Protein AF-A0A822AKZ5-F1 (afdb_monomer_lite)

pLDDT: mean 82.1, std 11.89, range [48.84, 94.94]

Sequence (169 aa):
CRQRRWWNAYILFYEKISNDESNPDNSLVNALTQLQLYDQTQRMPLSVQRSVRKQNIKFLHNRIHFSPEYFHFMKRLIQSNIQIIIGFHQQQHGDKTPVTNTIETIEELALVSVQIATKFLFSVGWRTKKALRGPAIDWTELIVHCIRWSRKARYYLAEEVLFKYPTRF

Secondary structure (DSSP, 8-state):
-----S---S--------GGGGSHHHHHHHHHHHHHHHHHH-S--HHHHHHHHHHHHHHHHHHHTTSHHHHHHHHHHHHHHHHHHHHHHHHTTSS-PPPHHHHHHHHHHHHHHHHHHHHHHHHTGGGS-HHHH--HHHHHHHHHHHHHH-HHHHHHIIIIIIIS-GGG-

Foldseek 3Di:
DDDDDPDDDPDDDDDDDDPVVVPVVVVVVVVVVVVVCCVVPVDQPPVRVVVVVVVVVVVVVVVVLQDLVVLVVLLVVLVVLLVVLVVVVVCVVDPDDDDPVVLVVNLVSLQVSLVSLLCSCLVRQVVDDCVRNPDPVSSVVSNCSSVVRHPNNVVCCVPVRDPVCVPSD

Radius of gyration: 31.12 Å; chains: 1; bounding box: 78×40×84 Å

Structure (mmCIF, N/CA/C/O backbone):
data_AF-A0A822AKZ5-F1
#
_entry.id   AF-A0A822AKZ5-F1
#
loop_
_atom_site.group_PDB
_atom_site.id
_atom_site.type_symbol
_atom_site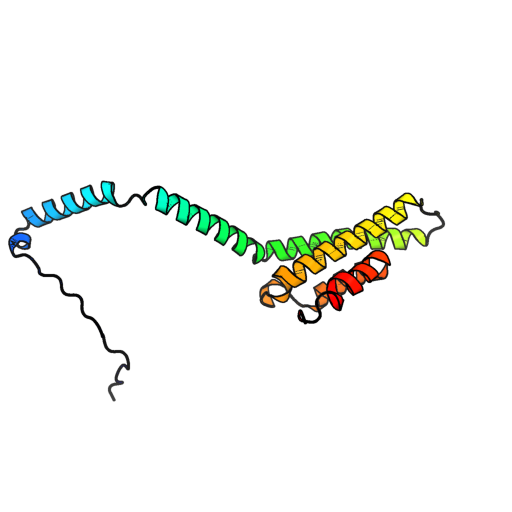.label_atom_id
_atom_site.label_alt_id
_atom_site.label_comp_id
_atom_site.label_asym_id
_atom_site.label_entity_id
_atom_site.label_seq_id
_atom_site.pdbx_PDB_ins_code
_atom_site.Cartn_x
_atom_site.Cartn_y
_atom_site.Cartn_z
_atom_site.occupancy
_atom_site.B_iso_or_equiv
_atom_site.auth_seq_id
_atom_site.auth_comp_id
_atom_site.auth_asym_id
_atom_site.auth_atom_id
_atom_site.pdbx_PDB_model_num
ATOM 1 N N . CYS A 1 1 ? -46.883 25.618 12.402 1.00 48.84 1 CYS A N 1
ATOM 2 C CA . CYS A 1 1 ? -47.010 24.143 12.352 1.00 48.84 1 CYS A CA 1
ATOM 3 C C . CYS A 1 1 ? -45.820 23.504 13.063 1.00 48.84 1 CYS A C 1
ATOM 5 O O . CYS A 1 1 ? -44.689 23.737 12.661 1.00 48.84 1 CYS A O 1
ATOM 7 N N . ARG A 1 2 ? -46.050 22.791 14.173 1.00 59.06 2 ARG A N 1
ATOM 8 C CA . ARG A 1 2 ? -44.992 22.276 15.058 1.00 59.06 2 ARG A CA 1
ATOM 9 C C . ARG A 1 2 ? -44.477 20.944 14.495 1.00 59.06 2 ARG A C 1
ATOM 11 O O . ARG A 1 2 ? -45.195 19.950 14.519 1.00 59.06 2 ARG A O 1
ATOM 18 N N . GLN A 1 3 ? -43.271 20.945 13.930 1.00 63.03 3 GLN A N 1
ATOM 19 C CA . GLN A 1 3 ? -42.626 19.762 13.350 1.00 63.03 3 GLN A CA 1
ATOM 20 C C . GLN A 1 3 ? -42.408 18.698 14.438 1.00 63.03 3 GLN A C 1
ATOM 22 O O . GLN A 1 3 ? -41.667 18.920 15.397 1.00 63.03 3 GLN A O 1
ATOM 27 N N . ARG A 1 4 ? -43.078 17.547 14.310 1.00 64.44 4 ARG A N 1
ATOM 28 C CA . ARG A 1 4 ? -42.857 16.391 15.187 1.00 64.44 4 ARG A CA 1
ATOM 29 C C . ARG A 1 4 ? -41.477 15.798 14.893 1.00 64.44 4 ARG A C 1
ATOM 31 O O . ARG A 1 4 ? -41.180 15.453 13.751 1.00 64.44 4 ARG A O 1
ATOM 38 N N . ARG A 1 5 ? -40.634 15.684 15.922 1.00 76.12 5 ARG A N 1
ATOM 39 C CA . ARG A 1 5 ? -39.387 14.911 15.852 1.00 76.12 5 ARG A CA 1
ATOM 40 C C . ARG A 1 5 ? -39.743 13.423 15.796 1.00 76.12 5 ARG A C 1
ATOM 42 O O . ARG A 1 5 ? -40.579 12.954 16.555 1.00 76.12 5 ARG A O 1
ATOM 49 N N . TRP A 1 6 ? -39.108 12.712 14.874 1.00 81.56 6 TRP A N 1
ATOM 50 C CA . TRP A 1 6 ? -39.303 11.291 14.558 1.00 81.56 6 TRP A CA 1
ATOM 51 C C . TRP A 1 6 ? -38.443 10.363 15.430 1.00 81.56 6 TRP A C 1
ATOM 53 O O . TRP A 1 6 ? -38.388 9.160 15.203 1.00 81.56 6 TRP A O 1
ATOM 63 N N . TRP A 1 7 ? -37.797 10.928 16.450 1.00 83.38 7 TRP A N 1
ATOM 64 C CA . TRP A 1 7 ? -37.007 10.211 17.438 1.00 83.38 7 TRP A CA 1
ATOM 65 C C . TRP A 1 7 ? -37.689 10.321 18.796 1.00 83.38 7 TRP A C 1
ATOM 67 O O . TRP A 1 7 ? -37.942 11.432 19.265 1.00 83.38 7 TRP A O 1
ATOM 77 N N . ASN A 1 8 ? -37.949 9.177 19.424 1.00 84.12 8 ASN A N 1
ATOM 78 C CA . ASN A 1 8 ? -38.408 9.079 20.805 1.00 84.12 8 ASN A CA 1
ATOM 79 C C . ASN A 1 8 ? -37.390 8.271 21.609 1.00 84.12 8 ASN A C 1
ATOM 81 O O . ASN A 1 8 ? -36.762 7.353 21.077 1.00 84.12 8 ASN A O 1
ATOM 85 N N . ALA A 1 9 ? -37.227 8.615 22.885 1.00 88.25 9 ALA A N 1
ATOM 86 C CA . ALA A 1 9 ? -36.419 7.814 23.791 1.00 88.25 9 ALA A CA 1
ATOM 87 C C . ALA A 1 9 ? -37.085 6.446 23.992 1.00 88.25 9 ALA A C 1
ATOM 89 O O . ALA A 1 9 ? -38.283 6.372 24.258 1.00 88.25 9 ALA A O 1
ATOM 90 N N . TYR A 1 10 ? -36.303 5.377 23.850 1.00 90.69 10 TYR A N 1
ATOM 91 C CA . TYR A 1 10 ? -36.763 4.004 24.072 1.00 90.69 10 TYR A CA 1
ATOM 92 C C . TYR A 1 10 ? -36.426 3.501 25.484 1.00 90.69 10 TYR A C 1
ATOM 94 O O . TYR A 1 10 ? -37.129 2.654 26.022 1.00 90.69 10 TYR A O 1
ATOM 102 N N . ILE A 1 11 ? -35.366 4.035 26.100 1.00 92.69 11 ILE A N 1
ATOM 103 C CA . ILE A 1 11 ? -34.901 3.648 27.437 1.00 92.69 11 ILE A CA 1
ATOM 104 C C . ILE A 1 11 ? -34.604 4.912 28.239 1.00 92.69 11 ILE A C 1
ATOM 106 O O . ILE A 1 11 ? -34.005 5.857 27.721 1.00 92.69 11 ILE A O 1
ATOM 110 N N . LEU A 1 12 ? -35.022 4.902 29.503 1.00 93.00 12 LEU A N 1
ATOM 111 C CA . LEU A 1 12 ? -34.734 5.935 30.489 1.00 93.00 12 LEU A CA 1
ATOM 112 C C . LEU A 1 12 ? -33.992 5.284 31.658 1.00 93.00 12 LEU A C 1
ATOM 114 O O . LEU A 1 12 ? -34.453 4.283 32.204 1.00 93.00 12 LEU A O 1
ATOM 118 N N . PHE A 1 13 ? -32.841 5.848 32.019 1.00 90.75 13 PHE A N 1
ATOM 119 C CA . PHE A 1 13 ? -32.079 5.440 33.194 1.00 90.75 13 PHE A CA 1
ATOM 120 C C . PHE A 1 13 ? -32.440 6.369 34.349 1.00 90.75 13 PHE A C 1
ATOM 122 O O . PHE A 1 13 ? -32.284 7.584 34.234 1.00 90.75 13 PHE A O 1
ATOM 129 N N . TYR A 1 14 ? -32.930 5.790 35.442 1.00 89.88 14 TYR A N 1
ATOM 130 C CA . TYR A 1 14 ? -33.214 6.505 36.680 1.00 89.88 14 TYR A CA 1
ATOM 131 C C . TYR A 1 14 ? -32.308 5.970 37.778 1.00 89.88 14 TYR A C 1
ATOM 133 O O . TYR A 1 14 ? -32.163 4.758 37.931 1.00 89.88 14 TYR A O 1
ATOM 141 N N . GLU A 1 15 ? -31.739 6.879 38.555 1.00 86.06 15 GLU A N 1
ATOM 142 C CA . GLU A 1 15 ? -30.973 6.560 39.750 1.00 86.06 15 GLU A CA 1
ATOM 143 C C . GLU A 1 15 ? -31.720 7.097 40.971 1.00 86.06 15 GLU A C 1
ATOM 145 O O . GLU A 1 15 ? -32.297 8.188 40.939 1.00 86.06 15 GLU A O 1
ATOM 150 N N . LYS A 1 16 ? -31.776 6.297 42.038 1.00 83.81 16 LYS A N 1
ATOM 151 C CA . LYS A 1 16 ? -32.444 6.690 43.277 1.00 83.81 16 LYS A CA 1
ATOM 152 C C . LYS A 1 16 ? -31.518 7.621 44.052 1.00 83.81 16 LYS A C 1
ATOM 154 O O . LYS A 1 16 ? -30.488 7.177 44.543 1.00 83.81 16 LYS A O 1
ATOM 159 N N . ILE A 1 17 ? -31.932 8.870 44.230 1.00 75.62 17 ILE A N 1
ATOM 160 C CA . ILE A 1 17 ? -31.250 9.802 45.130 1.00 75.62 17 ILE A CA 1
ATOM 161 C C . ILE A 1 17 ? -31.509 9.328 46.566 1.00 75.62 17 ILE A C 1
ATOM 163 O O . ILE A 1 17 ? -32.656 9.273 47.017 1.00 75.62 17 ILE A O 1
ATOM 167 N N . SER A 1 18 ? -30.462 8.904 47.269 1.00 71.62 18 SER A N 1
ATOM 168 C CA . SER A 1 18 ? -30.524 8.597 48.699 1.00 71.62 18 SER A CA 1
ATOM 169 C C . SER A 1 18 ? -30.692 9.885 49.510 1.00 71.62 18 SER A C 1
ATOM 171 O O . SER A 1 18 ? -29.976 10.855 49.285 1.00 71.62 18 SER A O 1
ATOM 173 N N . ASN A 1 19 ? -31.594 9.877 50.498 1.00 60.78 19 ASN A N 1
ATOM 174 C CA . ASN A 1 19 ? -31.873 11.022 51.382 1.00 60.78 19 ASN A CA 1
ATOM 175 C C . ASN A 1 19 ? -30.662 11.485 52.229 1.00 60.78 19 ASN A C 1
ATOM 177 O O . ASN A 1 19 ? -30.755 12.510 52.890 1.00 60.78 19 ASN A O 1
ATOM 181 N N . ASP A 1 20 ? -29.537 10.763 52.216 1.00 57.03 20 ASP A N 1
ATOM 182 C CA . ASP A 1 20 ? -28.289 11.168 52.884 1.00 57.03 20 ASP A CA 1
ATOM 183 C C . ASP A 1 20 ? -27.500 12.252 52.129 1.00 57.03 20 ASP A C 1
ATOM 185 O O . ASP A 1 20 ? -26.610 12.874 52.711 1.00 57.03 20 ASP A O 1
ATOM 189 N N . GLU A 1 21 ? -27.821 12.517 50.855 1.00 54.19 21 GLU A N 1
ATOM 190 C CA . GLU A 1 21 ? -27.140 13.545 50.049 1.00 54.19 21 GLU A CA 1
ATOM 191 C C . GLU A 1 21 ? -27.654 14.973 50.302 1.00 54.19 21 GLU A C 1
ATOM 193 O O . GLU A 1 21 ? -27.036 15.937 49.857 1.00 54.19 21 GLU A O 1
ATOM 198 N N . SER A 1 22 ? -28.753 15.146 51.047 1.00 54.78 22 SER A N 1
ATOM 199 C CA . SER A 1 22 ? -29.229 16.479 51.452 1.00 54.78 22 SER A CA 1
ATOM 200 C C . SER A 1 22 ? -28.398 17.107 52.575 1.00 54.78 22 SER A C 1
ATOM 202 O O . SER A 1 22 ? -28.635 18.262 52.926 1.00 54.78 22 SER A O 1
ATOM 204 N N . ASN A 1 23 ? -27.442 16.363 53.144 1.00 58.12 23 ASN A N 1
ATOM 205 C CA . ASN A 1 23 ? -26.508 16.875 54.137 1.00 58.12 23 ASN A CA 1
ATOM 206 C C . ASN A 1 23 ? -25.216 17.332 53.421 1.00 58.12 23 ASN A C 1
ATOM 208 O O . ASN A 1 23 ? -24.496 16.486 52.882 1.00 58.12 23 ASN A O 1
ATOM 212 N N . PRO A 1 24 ? -24.902 18.641 53.373 1.00 61.31 24 PRO A N 1
ATOM 213 C CA . PRO A 1 24 ? -23.779 19.170 52.589 1.00 61.31 24 PRO A CA 1
ATOM 214 C C . PRO A 1 24 ? -22.415 18.584 52.996 1.00 61.31 24 PRO A C 1
ATOM 216 O O . PRO A 1 24 ? -21.535 18.438 52.147 1.00 61.31 24 PRO A O 1
ATOM 219 N N . ASP A 1 25 ? -22.264 18.158 54.252 1.00 61.38 25 ASP A N 1
ATOM 220 C CA . ASP A 1 25 ? -21.039 17.528 54.757 1.00 61.38 25 ASP A CA 1
ATOM 221 C C . ASP A 1 25 ? -20.828 16.105 54.200 1.00 61.38 25 ASP A C 1
ATOM 223 O O . ASP A 1 25 ? -19.696 15.714 53.910 1.00 61.38 25 ASP A O 1
ATOM 227 N N . ASN A 1 26 ? -21.906 15.350 53.941 1.00 62.75 26 ASN A N 1
ATOM 228 C CA . ASN A 1 26 ? -21.827 14.031 53.298 1.00 62.75 26 ASN A CA 1
ATOM 229 C C . ASN A 1 26 ? -21.488 14.141 51.804 1.00 62.75 26 ASN A C 1
ATOM 231 O O . ASN A 1 26 ? -20.816 13.266 51.260 1.00 62.75 26 ASN A O 1
ATOM 235 N N . SER A 1 27 ? -21.899 15.226 51.138 1.00 67.81 27 SER A N 1
ATOM 236 C CA . SER A 1 27 ? -21.593 15.464 49.721 1.00 67.81 27 SER A CA 1
ATOM 237 C C . SER A 1 27 ? -20.089 15.626 49.474 1.00 67.81 27 SER A C 1
ATOM 239 O O . SER A 1 27 ? -19.540 15.030 48.545 1.00 67.81 27 SER A O 1
ATOM 241 N N . LEU A 1 28 ? -19.395 16.371 50.342 1.00 71.94 28 LEU A N 1
ATOM 242 C CA . LEU A 1 28 ? -17.942 16.548 50.257 1.00 71.94 28 LEU A CA 1
ATOM 243 C C . LEU A 1 28 ? -17.186 15.249 50.552 1.00 71.94 28 LEU A C 1
ATOM 245 O O . LEU A 1 28 ? -16.217 14.936 49.859 1.00 71.94 28 LEU A O 1
ATOM 249 N N . VAL A 1 29 ? -17.640 14.466 51.534 1.00 74.00 29 VAL A N 1
ATOM 250 C CA . VAL A 1 29 ? -17.055 13.152 51.847 1.00 74.00 29 VAL A CA 1
ATOM 251 C C . VAL A 1 29 ? -17.265 12.172 50.691 1.00 74.00 29 VAL A C 1
ATOM 253 O O . VAL A 1 29 ? -16.323 11.480 50.304 1.00 74.00 29 VAL A O 1
ATOM 256 N N . ASN A 1 30 ? -18.446 12.165 50.068 1.00 71.56 30 ASN A N 1
ATOM 257 C CA . ASN A 1 30 ? -18.725 11.362 48.878 1.00 71.56 30 ASN A CA 1
ATOM 258 C C . ASN A 1 30 ? -17.858 11.793 47.689 1.00 71.56 30 ASN A C 1
ATOM 260 O O . ASN A 1 30 ? -17.275 10.938 47.027 1.00 71.56 30 ASN A O 1
ATOM 264 N N . ALA A 1 31 ? -17.697 13.097 47.450 1.00 74.25 31 ALA A N 1
ATOM 265 C CA . ALA A 1 31 ? -16.832 13.620 46.392 1.00 74.25 31 ALA A CA 1
ATOM 266 C C . ALA A 1 31 ? -15.355 13.255 46.620 1.00 74.25 31 ALA A C 1
ATOM 268 O O . ALA A 1 31 ? -14.679 12.807 45.696 1.00 74.25 31 ALA A O 1
ATOM 269 N N . LEU A 1 32 ? -14.854 13.378 47.853 1.00 75.12 32 LEU A N 1
ATOM 270 C CA . LEU A 1 32 ? -13.489 12.978 48.211 1.00 75.12 32 LEU A CA 1
ATOM 271 C C . LEU A 1 32 ? -13.280 11.467 48.077 1.00 75.12 32 LEU A C 1
ATOM 273 O O . LEU A 1 32 ? -12.255 11.039 47.551 1.00 75.12 32 LEU A O 1
ATOM 277 N N . THR A 1 33 ? -14.267 10.665 48.474 1.00 73.62 33 THR A N 1
ATOM 278 C CA . THR A 1 33 ? -14.234 9.204 48.324 1.00 73.62 33 THR A CA 1
ATOM 279 C C . THR A 1 33 ? -14.258 8.811 46.846 1.00 73.62 33 THR A C 1
ATOM 281 O O . THR A 1 33 ? -13.478 7.963 46.421 1.00 73.62 33 THR A O 1
ATOM 284 N N . GLN A 1 34 ? -15.080 9.470 46.024 1.00 69.69 34 GLN A N 1
ATOM 285 C CA . GLN A 1 34 ? -15.094 9.280 44.572 1.00 69.69 34 GLN A CA 1
ATOM 286 C C . GLN A 1 34 ? -13.757 9.676 43.933 1.00 69.69 34 GLN A C 1
ATOM 288 O O . GLN A 1 34 ? -13.279 8.960 43.059 1.00 69.69 34 GLN A O 1
ATOM 293 N N . LEU A 1 35 ? -13.114 10.756 44.390 1.00 68.12 35 LEU A N 1
ATOM 294 C CA . LEU A 1 35 ? -11.788 11.177 43.922 1.00 68.12 35 LEU A CA 1
ATOM 295 C C . LEU A 1 35 ? -10.673 10.204 44.344 1.00 68.12 35 LEU A C 1
ATOM 297 O O . LEU A 1 35 ? -9.794 9.890 43.542 1.00 68.12 35 LEU A O 1
ATOM 301 N N . GLN A 1 36 ? -10.717 9.679 45.570 1.00 65.62 36 GLN A N 1
ATOM 302 C CA . GLN A 1 36 ? -9.777 8.654 46.043 1.00 65.62 36 GLN A CA 1
ATOM 303 C C . GLN A 1 36 ? -9.954 7.328 45.291 1.00 65.62 36 GLN A C 1
ATOM 305 O O . GLN A 1 36 ? -8.971 6.693 44.904 1.00 65.62 36 GLN A O 1
ATOM 310 N N . LEU A 1 37 ? -11.199 6.929 45.022 1.00 61.69 37 LEU A N 1
ATOM 311 C CA . LEU A 1 37 ? -11.505 5.771 44.183 1.00 61.69 37 LEU A CA 1
ATOM 312 C C . LEU A 1 37 ? -11.091 6.010 42.728 1.00 61.69 37 LEU A C 1
ATOM 314 O O . LEU A 1 37 ? -10.608 5.084 42.079 1.00 61.69 37 LEU A O 1
ATOM 318 N N . TYR A 1 38 ? -11.218 7.236 42.218 1.00 59.34 38 TYR A N 1
ATOM 319 C CA . TYR A 1 38 ? -10.801 7.610 40.867 1.00 59.34 38 TYR A CA 1
ATOM 320 C C . TYR A 1 38 ? -9.293 7.392 40.662 1.00 59.34 38 TYR A C 1
ATOM 322 O O . TYR A 1 38 ? -8.903 6.799 39.657 1.00 59.34 38 TYR A O 1
ATOM 330 N N . ASP A 1 39 ? -8.448 7.759 41.632 1.00 58.84 39 ASP A N 1
ATOM 331 C CA . ASP A 1 39 ? -6.989 7.557 41.544 1.00 58.84 39 ASP A CA 1
ATOM 332 C C . ASP A 1 39 ? -6.579 6.068 41.622 1.00 58.84 39 ASP A C 1
ATOM 334 O O . ASP A 1 39 ? -5.620 5.635 40.976 1.00 58.84 39 ASP A O 1
ATOM 338 N N . GLN A 1 40 ? -7.349 5.237 42.335 1.00 59.75 40 GLN A N 1
ATOM 339 C CA . GLN A 1 40 ? -7.061 3.802 42.465 1.00 59.75 40 GLN A CA 1
ATOM 340 C C . GLN A 1 40 ? -7.671 2.926 41.358 1.00 59.75 40 GLN A C 1
ATOM 342 O O . GLN A 1 40 ? -7.118 1.869 41.053 1.00 59.75 40 GLN A O 1
ATOM 347 N N . THR A 1 41 ? -8.774 3.340 40.723 1.00 58.50 41 THR A N 1
ATOM 348 C CA . THR A 1 41 ? -9.553 2.472 39.810 1.00 58.50 41 THR A CA 1
ATOM 349 C C . THR A 1 41 ? -9.482 2.853 38.325 1.00 58.50 41 THR A C 1
ATOM 351 O O . THR A 1 41 ? -9.830 2.033 37.477 1.00 58.50 41 THR A O 1
ATOM 354 N N . GLN A 1 42 ? -8.982 4.043 37.960 1.00 58.41 42 GLN A N 1
ATOM 355 C CA . GLN A 1 42 ? -8.943 4.504 36.555 1.00 58.41 42 GLN A CA 1
ATOM 356 C C . GLN A 1 42 ? -7.696 4.094 35.763 1.00 58.41 42 GLN A C 1
ATOM 358 O O . GLN A 1 42 ? -7.625 4.322 34.550 1.00 58.41 42 GLN A O 1
ATOM 363 N N . ARG A 1 43 ? -6.687 3.474 36.387 1.00 70.50 43 ARG A N 1
ATOM 364 C CA . ARG A 1 43 ? -5.563 2.941 35.607 1.00 70.50 43 ARG A CA 1
ATOM 365 C C . ARG A 1 43 ? -6.042 1.711 34.851 1.00 70.50 43 ARG A C 1
ATOM 367 O O . ARG A 1 43 ? -6.314 0.675 35.448 1.00 70.50 43 ARG A O 1
ATOM 374 N N . MET A 1 44 ? -6.127 1.843 33.526 1.00 82.19 44 MET A N 1
ATOM 375 C CA . MET A 1 44 ? -6.430 0.744 32.611 1.00 82.19 44 MET A CA 1
ATOM 376 C C . MET A 1 44 ? -5.654 -0.515 33.040 1.00 82.19 44 MET A C 1
ATOM 378 O O . MET A 1 44 ? -4.418 -0.468 33.058 1.00 82.19 44 MET A O 1
ATOM 382 N N . PRO A 1 45 ? -6.335 -1.628 33.379 1.00 89.38 45 PRO A N 1
ATOM 383 C CA . PRO A 1 45 ? -5.662 -2.844 33.816 1.00 89.38 45 PRO A CA 1
ATOM 384 C C . PRO A 1 45 ? -4.599 -3.273 32.805 1.00 89.38 45 PRO A C 1
ATOM 386 O O . PRO A 1 45 ? -4.811 -3.153 31.597 1.00 89.38 45 PRO A O 1
ATOM 389 N N . LEU A 1 46 ? -3.462 -3.802 33.269 1.00 86.94 46 LEU A N 1
ATOM 390 C CA . LEU A 1 46 ? -2.307 -4.090 32.403 1.00 86.94 46 LEU A CA 1
ATOM 391 C C . LEU A 1 46 ? -2.652 -4.992 31.204 1.00 86.94 46 LEU A C 1
ATOM 393 O O . LEU A 1 46 ? -2.090 -4.826 30.121 1.00 86.94 46 LEU A O 1
ATOM 397 N N . SER A 1 47 ? -3.584 -5.933 31.366 1.00 89.25 47 SER A N 1
ATOM 398 C CA . SER A 1 47 ? -4.083 -6.787 30.279 1.00 89.25 47 SER A CA 1
ATOM 399 C C . SER A 1 47 ? -4.814 -5.980 29.198 1.00 89.25 47 SER A C 1
ATOM 401 O O . SER A 1 47 ? -4.519 -6.127 28.009 1.00 89.25 47 SER A O 1
ATOM 403 N N . VAL A 1 48 ? -5.706 -5.075 29.609 1.00 90.12 48 VAL A N 1
ATOM 404 C CA . VAL A 1 48 ? -6.430 -4.155 28.723 1.00 90.12 48 VAL A CA 1
ATOM 405 C C . VAL A 1 48 ? -5.450 -3.183 28.073 1.00 90.12 48 VAL A C 1
ATOM 407 O O . VAL A 1 48 ? -5.471 -3.028 26.856 1.00 90.12 48 VAL A O 1
ATOM 410 N N . GLN A 1 49 ? -4.507 -2.626 28.834 1.00 90.31 49 GLN A N 1
ATOM 411 C CA . GLN A 1 49 ? -3.481 -1.716 28.323 1.00 90.31 49 GLN A CA 1
ATOM 412 C C . GLN A 1 49 ? -2.616 -2.367 27.244 1.00 90.31 49 GLN A C 1
ATOM 414 O O . GLN A 1 49 ? -2.378 -1.772 26.191 1.00 90.31 49 GLN A O 1
ATOM 419 N N . ARG A 1 50 ? -2.175 -3.611 27.460 1.00 92.94 50 ARG A N 1
ATOM 420 C CA . ARG A 1 50 ? -1.426 -4.382 26.456 1.00 92.94 50 ARG A CA 1
ATOM 421 C C . ARG A 1 50 ? -2.267 -4.647 25.209 1.00 92.94 50 ARG A C 1
ATOM 423 O O . ARG A 1 50 ? -1.757 -4.496 24.098 1.00 92.94 50 ARG A O 1
ATOM 430 N N . SER A 1 51 ? -3.539 -5.008 25.381 1.00 94.94 51 SER A N 1
ATOM 431 C CA . SER A 1 51 ? -4.464 -5.249 24.268 1.00 94.94 51 SER A CA 1
ATOM 432 C C . SER A 1 51 ? -4.685 -3.984 23.432 1.00 94.94 51 SER A C 1
ATOM 434 O O . SER A 1 51 ? -4.452 -3.997 22.221 1.00 94.94 51 SER A O 1
ATOM 436 N N . VAL A 1 52 ? -5.016 -2.866 24.084 1.00 93.94 52 VAL A N 1
ATOM 437 C CA . VAL A 1 52 ? -5.216 -1.555 23.450 1.00 93.94 52 VAL A CA 1
ATOM 438 C C . VAL A 1 52 ? -3.937 -1.094 22.760 1.00 93.94 52 VAL A C 1
ATOM 440 O O . VAL A 1 52 ? -3.977 -0.698 21.600 1.00 93.94 52 VAL A O 1
ATOM 443 N N . ARG A 1 53 ? -2.768 -1.220 23.401 1.00 93.06 53 ARG A N 1
ATOM 444 C CA . ARG A 1 53 ? -1.483 -0.872 22.774 1.00 93.06 53 ARG A CA 1
ATOM 445 C C . ARG A 1 53 ? -1.226 -1.703 21.517 1.00 93.06 53 ARG A C 1
ATOM 447 O O . ARG A 1 53 ? -0.836 -1.148 20.493 1.00 93.06 53 ARG A O 1
ATOM 454 N N . LYS A 1 54 ? -1.481 -3.015 21.559 1.00 94.62 54 LYS A N 1
ATOM 455 C CA . LYS A 1 54 ? -1.348 -3.904 20.394 1.00 94.62 54 LYS A CA 1
ATOM 456 C C . LYS A 1 54 ? -2.300 -3.499 19.266 1.00 94.62 54 LYS A C 1
ATOM 458 O O . LYS A 1 54 ? -1.891 -3.485 18.106 1.00 94.62 54 LYS A O 1
ATOM 463 N N . GLN A 1 55 ? -3.548 -3.164 19.590 1.00 93.94 55 GLN A N 1
ATOM 464 C CA . GLN A 1 55 ? -4.527 -2.688 18.612 1.00 93.94 55 GLN A CA 1
ATOM 465 C C . GLN A 1 55 ? -4.129 -1.332 18.022 1.00 93.94 55 GLN A C 1
ATOM 467 O O . GLN A 1 55 ? -4.159 -1.182 16.805 1.00 93.94 55 GLN A O 1
ATOM 472 N N . ASN A 1 56 ? -3.654 -0.394 18.841 1.00 93.00 56 ASN A N 1
ATOM 473 C CA . ASN A 1 56 ? -3.193 0.920 18.393 1.00 93.00 56 ASN A CA 1
ATOM 474 C C . ASN A 1 56 ? -1.977 0.820 17.470 1.00 93.00 56 ASN A C 1
ATOM 476 O O . ASN A 1 56 ? -1.932 1.509 16.457 1.00 93.00 56 ASN A O 1
ATOM 480 N N . ILE A 1 57 ? -1.021 -0.067 17.767 1.00 93.25 57 ILE A N 1
ATOM 481 C CA . ILE A 1 57 ? 0.127 -0.321 16.882 1.00 93.25 57 ILE A CA 1
ATOM 482 C C . ILE A 1 57 ? -0.352 -0.853 15.526 1.00 93.25 57 ILE A C 1
ATOM 484 O O . ILE A 1 57 ? 0.068 -0.350 14.487 1.00 93.25 57 ILE A O 1
ATOM 488 N N . LYS A 1 58 ? -1.269 -1.829 15.517 1.00 89.88 58 LYS A N 1
ATOM 489 C CA . LYS A 1 58 ? -1.857 -2.352 14.271 1.00 89.88 58 LYS A CA 1
ATOM 490 C C . LYS A 1 58 ? -2.626 -1.276 13.505 1.00 89.88 58 LYS A C 1
ATOM 492 O O . LYS A 1 58 ? -2.506 -1.189 12.287 1.00 89.88 58 LYS A O 1
ATOM 497 N N . PHE A 1 59 ? -3.397 -0.453 14.210 1.00 89.88 59 PHE A N 1
ATOM 498 C CA . PHE A 1 59 ? -4.138 0.655 13.620 1.00 89.88 59 PHE A CA 1
ATOM 499 C C . PHE A 1 59 ? -3.191 1.680 12.993 1.00 89.88 59 PHE A C 1
ATOM 501 O O . PHE A 1 59 ? -3.398 2.076 11.850 1.00 89.88 59 PHE A O 1
ATOM 508 N N . LEU A 1 60 ? -2.125 2.060 13.700 1.00 88.00 60 LEU A N 1
ATOM 509 C CA . LEU A 1 60 ? -1.121 2.991 13.197 1.00 88.00 60 LEU A CA 1
ATOM 510 C C . LEU A 1 60 ? -0.409 2.428 11.965 1.00 88.00 60 LEU A C 1
ATOM 512 O O . LEU A 1 60 ? -0.292 3.130 10.966 1.00 88.00 60 LEU A O 1
ATOM 516 N N . HIS A 1 61 ? -0.001 1.158 12.008 1.00 85.06 61 HIS A N 1
ATOM 517 C CA . HIS A 1 61 ? 0.594 0.466 10.865 1.00 85.06 61 HIS A CA 1
ATOM 518 C C . HIS A 1 61 ? -0.337 0.493 9.645 1.00 85.06 61 HIS A C 1
ATOM 520 O O . HIS A 1 61 ? 0.069 0.890 8.556 1.00 85.06 61 HIS A O 1
ATOM 526 N N . ASN A 1 62 ? -1.617 0.162 9.836 1.00 83.25 62 ASN A N 1
ATOM 527 C CA . ASN A 1 62 ? -2.604 0.241 8.763 1.00 83.25 62 ASN A CA 1
ATOM 528 C C . ASN A 1 62 ? -2.780 1.678 8.262 1.00 83.25 62 ASN A C 1
ATOM 530 O O . ASN A 1 62 ? -2.872 1.888 7.059 1.00 83.25 62 ASN A O 1
ATOM 534 N N . ARG A 1 63 ? -2.781 2.672 9.156 1.00 83.25 63 ARG A N 1
ATOM 535 C CA . ARG A 1 63 ? -2.911 4.089 8.795 1.00 83.25 63 ARG A CA 1
ATOM 536 C C . ARG A 1 63 ? -1.743 4.579 7.940 1.00 83.25 63 ARG A C 1
ATOM 538 O O . ARG A 1 63 ? -1.975 5.360 7.024 1.00 83.25 63 ARG A O 1
ATOM 545 N N . ILE A 1 64 ? -0.519 4.116 8.204 1.00 81.25 64 ILE A N 1
ATOM 546 C CA . ILE A 1 64 ? 0.680 4.499 7.439 1.00 81.25 64 ILE A CA 1
ATOM 547 C C . ILE A 1 64 ? 0.552 4.088 5.967 1.00 81.25 64 ILE A C 1
ATOM 549 O O . ILE A 1 64 ? 0.900 4.873 5.090 1.00 81.25 64 ILE A O 1
ATOM 553 N N . HIS A 1 65 ? -0.033 2.923 5.670 1.00 77.94 65 HIS A N 1
ATOM 554 C CA . HIS A 1 65 ? -0.282 2.506 4.283 1.00 77.94 65 HIS A CA 1
ATOM 555 C C . HIS A 1 65 ? -1.229 3.446 3.519 1.00 77.94 65 HIS A C 1
ATOM 557 O O . HIS A 1 65 ? -1.237 3.434 2.291 1.00 77.94 65 HIS A O 1
ATOM 563 N N . PHE A 1 66 ? -2.016 4.262 4.224 1.00 83.25 66 PHE A N 1
ATOM 564 C CA . PHE A 1 66 ? -2.951 5.226 3.643 1.00 83.25 66 PHE A CA 1
ATOM 565 C C . PHE A 1 66 ? -2.478 6.680 3.770 1.00 83.25 66 PHE A C 1
ATOM 567 O O . PHE A 1 66 ? -3.264 7.597 3.530 1.00 83.25 66 PHE A O 1
ATOM 574 N N . SER A 1 67 ? -1.223 6.910 4.158 1.00 87.12 67 SER A N 1
ATOM 575 C CA . SER A 1 67 ? -0.660 8.258 4.213 1.00 87.12 67 SER A CA 1
ATOM 576 C C . SER A 1 67 ? -0.181 8.696 2.821 1.00 87.12 67 SER A C 1
ATOM 578 O O . SER A 1 67 ? 0.359 7.880 2.066 1.00 87.12 67 SER A O 1
ATOM 580 N N . PRO A 1 68 ? -0.373 9.972 2.440 1.00 88.94 68 PRO A N 1
ATOM 581 C CA . PRO A 1 68 ? 0.072 10.471 1.142 1.00 88.94 68 PRO A CA 1
ATOM 582 C C . PRO A 1 68 ? 1.592 10.355 0.976 1.00 88.94 68 PRO A C 1
ATOM 584 O O . PRO A 1 68 ? 2.067 10.102 -0.129 1.00 88.94 68 PRO A O 1
ATOM 587 N N . GLU A 1 69 ? 2.363 10.472 2.055 1.00 90.50 69 GLU A N 1
ATOM 588 C CA . GLU A 1 69 ? 3.820 10.333 2.058 1.00 90.50 69 GLU A CA 1
ATOM 589 C C . GLU A 1 69 ? 4.260 8.941 1.589 1.00 90.50 69 GLU A C 1
ATOM 591 O O . GLU A 1 69 ? 5.216 8.831 0.823 1.00 90.50 69 GLU A O 1
ATOM 596 N N . TYR A 1 70 ? 3.533 7.884 1.967 1.00 90.50 70 TYR A N 1
ATOM 597 C CA . TYR A 1 70 ? 3.818 6.520 1.513 1.00 90.50 70 TYR A CA 1
ATOM 598 C C . TYR A 1 70 ? 3.632 6.367 -0.004 1.00 90.50 70 TYR A C 1
ATOM 600 O O . TYR A 1 70 ? 4.472 5.776 -0.684 1.00 90.50 70 TYR A O 1
ATOM 608 N N . PHE A 1 71 ? 2.573 6.963 -0.560 1.00 92.56 71 PHE A N 1
ATOM 609 C CA . PHE A 1 71 ? 2.329 6.968 -2.006 1.00 92.56 71 PHE A CA 1
ATOM 610 C C . PHE A 1 71 ? 3.407 7.752 -2.758 1.00 92.56 71 PHE A C 1
ATOM 612 O O . PHE A 1 71 ? 3.897 7.286 -3.788 1.00 92.56 71 PHE A O 1
ATOM 619 N N . HIS A 1 72 ? 3.814 8.910 -2.234 1.00 92.25 72 HIS A N 1
ATOM 620 C CA . HIS A 1 72 ? 4.908 9.696 -2.807 1.00 92.25 72 HIS A CA 1
ATOM 621 C C . HIS A 1 72 ? 6.236 8.947 -2.742 1.00 92.25 72 HIS A C 1
ATOM 623 O O . HIS A 1 72 ? 6.966 8.929 -3.730 1.00 92.25 72 HIS A O 1
ATOM 629 N N . PHE A 1 73 ? 6.538 8.300 -1.617 1.00 93.06 73 PHE A N 1
ATOM 630 C CA . PHE A 1 73 ? 7.724 7.465 -1.471 1.00 93.06 73 PHE A CA 1
ATOM 631 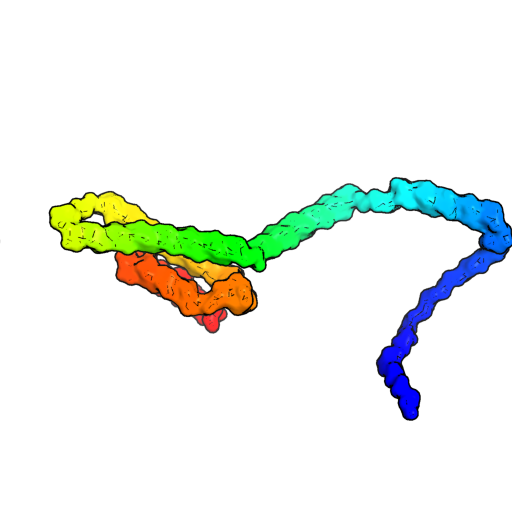C C . PHE A 1 73 ? 7.748 6.356 -2.525 1.00 93.06 73 PHE A C 1
ATOM 633 O O . PHE A 1 73 ? 8.737 6.224 -3.242 1.00 93.06 73 PHE A O 1
ATOM 640 N N . MET A 1 74 ? 6.642 5.624 -2.689 1.00 93.94 74 MET A N 1
ATOM 641 C CA . MET A 1 74 ? 6.541 4.562 -3.692 1.00 93.94 74 MET A CA 1
ATOM 642 C C . MET A 1 74 ? 6.719 5.089 -5.118 1.00 93.94 74 MET A C 1
ATOM 644 O O . MET A 1 74 ? 7.491 4.510 -5.883 1.00 93.94 74 MET A O 1
ATOM 648 N N . LYS A 1 75 ? 6.077 6.213 -5.472 1.00 92.75 75 LYS A N 1
ATOM 649 C CA . LYS A 1 75 ? 6.279 6.849 -6.786 1.00 92.75 75 LYS A CA 1
ATOM 650 C C . LYS A 1 75 ? 7.743 7.231 -6.997 1.00 92.75 75 LYS A C 1
ATOM 652 O O . LYS A 1 75 ? 8.314 6.864 -8.018 1.00 92.75 75 LYS A O 1
ATOM 657 N N . ARG A 1 76 ? 8.356 7.923 -6.031 1.00 94.38 76 ARG A N 1
ATOM 658 C CA . ARG A 1 76 ? 9.746 8.396 -6.127 1.00 94.38 76 ARG A CA 1
ATOM 659 C C . ARG A 1 76 ? 10.742 7.247 -6.217 1.00 94.38 76 ARG A C 1
ATOM 661 O O . ARG A 1 76 ? 11.670 7.330 -7.009 1.00 94.38 76 ARG A O 1
ATOM 668 N N . LEU A 1 77 ? 10.538 6.176 -5.453 1.00 94.75 77 LEU A N 1
ATOM 669 C CA . LEU A 1 77 ? 11.374 4.977 -5.504 1.00 94.75 77 LEU A CA 1
ATOM 670 C C . LEU A 1 77 ? 11.376 4.369 -6.913 1.00 94.75 77 LEU A C 1
ATOM 672 O O . LEU A 1 77 ? 12.434 4.146 -7.495 1.00 94.75 77 LEU A O 1
ATOM 676 N N . ILE A 1 78 ? 10.186 4.154 -7.481 1.00 93.75 78 ILE A N 1
ATOM 677 C CA . ILE A 1 78 ? 10.036 3.576 -8.822 1.00 93.75 78 ILE A CA 1
ATOM 678 C C . ILE A 1 78 ? 10.599 4.530 -9.886 1.00 93.75 78 ILE A C 1
ATOM 680 O O . ILE A 1 78 ? 11.315 4.093 -10.783 1.00 93.75 78 ILE A O 1
ATOM 684 N N . GLN A 1 79 ? 10.329 5.834 -9.771 1.00 93.88 79 GLN A N 1
ATOM 685 C CA . GLN A 1 79 ? 10.854 6.857 -10.679 1.00 93.88 79 GLN A CA 1
ATOM 686 C C . GLN A 1 79 ? 12.382 6.881 -10.703 1.00 93.88 79 GLN A C 1
ATOM 688 O O . GLN A 1 79 ? 12.959 6.877 -11.786 1.00 93.88 79 GLN A O 1
ATOM 693 N N . SER A 1 80 ? 13.038 6.860 -9.541 1.00 92.81 80 SER A N 1
ATOM 694 C CA . SER A 1 80 ? 14.501 6.818 -9.460 1.00 92.81 80 SER A CA 1
ATOM 695 C C . SER A 1 80 ? 15.069 5.598 -10.185 1.00 92.81 80 SER A C 1
ATOM 697 O O . SER A 1 80 ? 16.003 5.732 -10.974 1.00 92.81 80 SER A O 1
ATOM 699 N N . ASN A 1 81 ? 14.463 4.423 -9.996 1.00 92.81 81 ASN A N 1
ATOM 700 C CA . ASN A 1 81 ? 14.894 3.206 -10.683 1.00 92.81 81 ASN A CA 1
ATOM 701 C C . ASN A 1 81 ? 14.686 3.301 -12.203 1.00 92.81 81 ASN A C 1
ATOM 703 O O . ASN A 1 81 ? 15.551 2.885 -12.971 1.00 92.81 81 ASN A O 1
ATOM 707 N N . ILE A 1 82 ? 13.572 3.888 -12.652 1.00 90.31 82 ILE A N 1
ATOM 708 C CA . ILE A 1 82 ? 13.301 4.122 -14.078 1.00 90.31 82 ILE A CA 1
ATOM 709 C C . ILE A 1 82 ? 14.365 5.023 -14.706 1.00 90.31 82 ILE A C 1
ATOM 711 O O . ILE A 1 82 ? 14.814 4.727 -15.809 1.00 90.31 82 ILE A O 1
ATOM 715 N N . GLN A 1 83 ? 14.793 6.086 -14.021 1.00 90.69 83 GLN A N 1
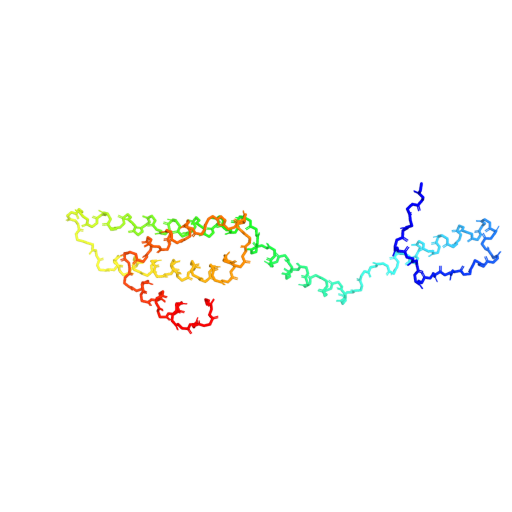ATOM 716 C CA . GLN A 1 83 ? 15.825 6.985 -14.550 1.00 90.69 83 GLN A CA 1
ATOM 717 C C . GLN A 1 83 ? 17.155 6.258 -14.783 1.00 90.69 83 GLN A C 1
ATOM 719 O O . GLN A 1 83 ? 17.806 6.490 -15.799 1.00 90.69 83 GLN A O 1
ATOM 724 N N . ILE A 1 84 ? 17.524 5.325 -13.899 1.00 89.56 84 ILE A N 1
ATOM 725 C CA . ILE A 1 84 ? 18.720 4.485 -14.071 1.00 89.56 84 ILE A CA 1
ATOM 726 C C . ILE A 1 84 ? 18.574 3.586 -15.307 1.00 89.56 84 ILE A C 1
ATOM 728 O O . ILE A 1 84 ? 19.481 3.523 -16.136 1.00 89.56 84 ILE A O 1
ATOM 732 N N . ILE A 1 85 ? 17.418 2.932 -15.463 1.00 87.81 85 ILE A N 1
ATOM 733 C CA . ILE A 1 85 ? 17.137 2.040 -16.601 1.00 87.81 85 ILE A CA 1
ATOM 734 C C . ILE A 1 85 ? 17.171 2.821 -17.923 1.00 87.81 85 ILE A C 1
ATOM 736 O O . ILE A 1 85 ? 17.824 2.400 -18.876 1.00 87.81 85 ILE A O 1
ATOM 740 N N . ILE A 1 86 ? 16.501 3.976 -17.986 1.00 87.50 86 ILE A N 1
ATOM 741 C CA . ILE A 1 86 ? 16.480 4.830 -19.182 1.00 87.50 86 ILE A CA 1
ATOM 742 C C . ILE A 1 86 ? 17.889 5.330 -19.507 1.00 87.50 86 ILE A C 1
ATOM 744 O O . ILE A 1 86 ? 18.310 5.232 -20.658 1.00 87.50 86 ILE A O 1
ATOM 748 N N . GLY A 1 87 ? 18.625 5.820 -18.505 1.00 86.56 87 GLY A N 1
ATOM 749 C CA . GLY A 1 87 ? 19.990 6.310 -18.684 1.00 86.56 87 GLY A CA 1
ATOM 750 C C . GLY A 1 87 ? 20.923 5.241 -19.253 1.00 86.56 87 GLY A C 1
ATOM 751 O O . GLY A 1 87 ? 21.683 5.523 -20.176 1.00 86.56 87 GLY A O 1
ATOM 752 N N . PHE A 1 88 ? 20.808 3.995 -18.785 1.00 85.38 88 PHE A N 1
ATOM 753 C CA . PHE A 1 88 ? 21.572 2.872 -19.329 1.00 85.38 88 PHE A CA 1
ATOM 754 C C . PHE A 1 88 ? 21.253 2.607 -20.808 1.00 85.38 88 PHE A C 1
ATOM 756 O O . PHE A 1 88 ? 22.164 2.514 -21.629 1.00 85.38 88 PHE A O 1
ATOM 763 N N . HIS A 1 89 ? 19.970 2.540 -21.177 1.00 79.31 89 HIS A N 1
ATOM 764 C CA . HIS A 1 89 ? 19.571 2.292 -22.567 1.00 79.31 89 HIS A CA 1
ATOM 765 C C . HIS A 1 89 ? 19.911 3.451 -23.514 1.00 79.31 89 HIS A C 1
ATOM 767 O O . HIS A 1 89 ? 20.240 3.210 -24.672 1.00 79.31 89 HIS A O 1
ATOM 773 N N . GLN A 1 90 ? 19.892 4.697 -23.035 1.00 81.19 90 GLN A N 1
ATOM 774 C CA . GLN A 1 90 ? 20.348 5.854 -23.813 1.00 81.19 90 GLN A CA 1
ATOM 775 C C . GLN A 1 90 ? 21.863 5.822 -24.061 1.00 81.19 90 GLN A C 1
ATOM 777 O O . GLN A 1 90 ? 22.312 6.197 -25.141 1.00 81.19 90 GLN A O 1
ATOM 782 N N . GLN A 1 91 ? 22.652 5.337 -23.097 1.00 72.31 91 GLN A N 1
ATOM 783 C CA . GLN A 1 91 ? 24.109 5.226 -23.229 1.00 72.31 91 GLN A CA 1
ATOM 784 C C . GLN A 1 91 ? 24.555 4.119 -24.191 1.00 72.31 91 GLN A C 1
ATOM 786 O O . GLN A 1 91 ? 25.610 4.260 -24.802 1.00 72.31 91 GLN A O 1
ATOM 791 N N . GLN A 1 92 ? 23.753 3.065 -24.385 1.00 64.12 92 GLN A N 1
ATOM 792 C CA . GLN A 1 92 ? 24.048 2.014 -25.370 1.00 64.12 92 GLN A CA 1
ATOM 793 C C . GLN A 1 92 ? 24.021 2.498 -26.828 1.00 64.12 92 GLN A C 1
ATOM 795 O O . GLN A 1 92 ? 24.563 1.828 -27.700 1.00 64.12 92 GLN A O 1
ATOM 800 N N . HIS A 1 93 ? 23.402 3.648 -27.112 1.00 58.75 93 HIS A N 1
ATOM 801 C CA . HIS A 1 93 ? 23.437 4.253 -28.447 1.00 58.75 93 HIS A CA 1
ATOM 802 C C . HIS A 1 93 ? 24.763 4.973 -28.756 1.00 58.75 93 HIS A C 1
ATOM 804 O O . HIS A 1 93 ? 24.973 5.385 -29.895 1.00 58.75 93 HIS A O 1
ATOM 810 N N . GLY A 1 94 ? 25.653 5.126 -27.769 1.00 58.12 94 GLY A N 1
ATOM 811 C CA . GLY A 1 94 ? 27.047 5.518 -27.976 1.00 58.12 94 GLY A CA 1
ATOM 812 C C . GLY A 1 94 ? 27.956 4.290 -28.063 1.00 58.12 94 GLY A C 1
ATOM 813 O O . GLY A 1 94 ? 27.657 3.265 -27.465 1.00 58.12 94 GLY A O 1
ATOM 814 N N . ASP A 1 95 ? 29.076 4.426 -28.773 1.00 51.19 95 ASP A N 1
ATOM 815 C CA . ASP A 1 95 ? 30.061 3.411 -29.215 1.00 51.19 95 ASP A CA 1
ATOM 816 C C . ASP A 1 95 ? 30.774 2.583 -28.107 1.00 51.19 95 ASP A C 1
ATOM 818 O O . ASP A 1 95 ? 31.883 2.084 -28.280 1.00 51.19 95 ASP A O 1
ATOM 822 N N . LYS A 1 96 ? 30.181 2.454 -26.916 1.00 61.72 96 LYS A N 1
ATOM 823 C CA . LYS A 1 96 ? 30.701 1.670 -25.793 1.00 61.72 96 LYS A CA 1
ATOM 824 C C . LYS A 1 96 ? 29.868 0.406 -25.644 1.00 61.72 96 LYS A C 1
ATOM 826 O O . LYS A 1 96 ? 28.736 0.462 -25.171 1.00 61.72 96 LYS A O 1
ATOM 831 N N . THR A 1 97 ? 30.445 -0.737 -26.003 1.00 60.06 97 THR A N 1
ATOM 832 C CA . THR A 1 97 ? 29.851 -2.046 -25.729 1.00 60.06 97 THR A CA 1
ATOM 833 C C . THR A 1 97 ? 29.657 -2.220 -24.215 1.00 60.06 97 THR A C 1
ATOM 835 O O . THR A 1 97 ? 30.628 -2.195 -23.454 1.00 60.06 97 THR A O 1
ATOM 838 N N . PRO A 1 98 ? 28.410 -2.354 -23.733 1.00 63.53 98 PRO A N 1
ATOM 839 C CA . PRO A 1 98 ? 28.145 -2.570 -22.319 1.00 63.53 98 PRO A CA 1
ATOM 840 C C . PRO A 1 98 ? 28.637 -3.957 -21.892 1.00 63.53 98 PRO A C 1
ATOM 842 O O . PRO A 1 98 ? 28.467 -4.946 -22.604 1.00 63.53 98 PRO A O 1
ATOM 845 N N . VAL A 1 99 ? 29.240 -4.028 -20.706 1.00 70.38 99 VAL A N 1
ATOM 846 C CA . VAL A 1 99 ? 29.664 -5.289 -20.081 1.00 70.38 99 VAL A CA 1
ATOM 847 C C . VAL A 1 99 ? 28.426 -6.156 -19.806 1.00 70.38 99 VAL A C 1
ATOM 849 O O . VAL A 1 99 ? 27.408 -5.663 -19.333 1.00 70.38 99 VAL A O 1
ATOM 852 N N . THR A 1 100 ? 28.493 -7.462 -20.057 1.00 72.19 100 THR A N 1
ATOM 853 C CA . THR A 1 100 ? 27.364 -8.395 -19.848 1.00 72.19 100 THR A CA 1
ATOM 854 C C . THR A 1 100 ? 26.751 -8.300 -18.444 1.00 72.19 100 THR A C 1
ATOM 856 O O . THR A 1 100 ? 25.531 -8.255 -18.303 1.00 72.19 100 THR A O 1
ATOM 859 N N . ASN A 1 101 ? 27.584 -8.139 -17.412 1.00 73.12 101 ASN A N 1
ATOM 860 C CA . ASN A 1 101 ? 27.141 -8.025 -16.018 1.00 73.12 101 ASN A CA 1
ATOM 861 C C . ASN A 1 101 ? 26.315 -6.749 -15.739 1.00 73.12 101 ASN A C 1
ATOM 863 O O . ASN A 1 101 ? 25.468 -6.738 -14.843 1.00 73.12 101 ASN A O 1
ATOM 867 N N . THR A 1 102 ? 26.525 -5.656 -16.485 1.00 82.00 102 THR A N 1
ATOM 868 C CA . THR A 1 102 ? 25.716 -4.435 -16.311 1.00 82.00 102 THR A CA 1
ATOM 869 C C . THR A 1 102 ? 24.346 -4.552 -16.972 1.00 82.00 102 THR A C 1
ATOM 871 O O . THR A 1 102 ? 23.390 -3.949 -16.500 1.00 82.00 102 THR A O 1
ATOM 874 N N . ILE A 1 103 ? 24.204 -5.374 -18.013 1.00 83.12 103 ILE A N 1
ATOM 875 C CA . ILE A 1 103 ? 22.901 -5.638 -18.639 1.00 83.12 103 ILE A CA 1
ATOM 876 C C . ILE A 1 103 ? 22.012 -6.455 -17.693 1.00 83.12 103 ILE A C 1
ATOM 878 O O . ILE A 1 103 ? 20.848 -6.112 -17.487 1.00 83.12 103 ILE A O 1
ATOM 882 N N . GLU A 1 104 ? 22.563 -7.507 -17.081 1.00 86.31 104 GLU A N 1
ATOM 883 C CA . GLU A 1 104 ? 21.815 -8.378 -16.165 1.00 86.31 104 GLU A CA 1
ATOM 884 C C . GLU A 1 104 ? 21.312 -7.624 -14.931 1.00 86.31 104 GLU A C 1
ATOM 886 O O . GLU A 1 104 ? 20.139 -7.734 -14.573 1.00 86.31 104 GLU A O 1
ATOM 891 N N . THR A 1 105 ? 22.157 -6.783 -14.333 1.00 88.31 105 THR A N 1
ATOM 892 C CA . THR A 1 105 ? 21.782 -5.973 -13.161 1.00 88.31 105 THR A CA 1
ATOM 893 C C . THR A 1 105 ? 20.677 -4.960 -13.474 1.00 88.31 105 THR A C 1
ATOM 895 O O . THR A 1 105 ? 19.784 -4.743 -12.653 1.00 88.31 105 THR A O 1
ATOM 898 N N . ILE A 1 106 ? 20.673 -4.369 -14.673 1.00 89.62 106 ILE A N 1
ATOM 899 C CA . ILE A 1 106 ? 19.606 -3.457 -15.111 1.00 89.62 106 ILE A CA 1
ATOM 900 C C . ILE A 1 106 ? 18.301 -4.217 -15.378 1.00 89.62 106 ILE A C 1
ATOM 902 O O . ILE A 1 106 ? 17.222 -3.739 -15.008 1.00 89.62 106 ILE A O 1
ATOM 906 N N . GLU A 1 107 ? 18.370 -5.417 -15.962 1.00 89.75 107 GLU A N 1
ATOM 907 C CA . GLU A 1 107 ? 17.189 -6.271 -16.113 1.00 89.75 107 GLU A CA 1
ATOM 908 C C . GLU A 1 107 ? 16.575 -6.660 -14.762 1.00 89.75 107 GLU A C 1
ATOM 910 O O . GLU A 1 107 ? 15.346 -6.645 -14.624 1.00 89.75 107 GLU A O 1
ATOM 915 N N . GLU A 1 108 ? 17.407 -7.002 -13.776 1.00 91.19 108 GLU A N 1
ATOM 916 C CA . GLU A 1 108 ? 16.976 -7.323 -12.413 1.00 91.19 108 GLU A CA 1
ATOM 917 C C . GLU A 1 108 ? 16.359 -6.112 -11.716 1.00 91.19 108 GLU A C 1
ATOM 919 O O . GLU A 1 108 ? 15.284 -6.223 -11.122 1.00 91.19 108 GLU A O 1
ATOM 924 N N . LEU A 1 109 ? 16.973 -4.933 -11.849 1.00 91.94 109 LEU A N 1
ATOM 925 C CA . LEU A 1 109 ? 16.431 -3.690 -11.306 1.00 91.94 109 LEU A CA 1
ATOM 926 C C . LEU A 1 109 ? 15.041 -3.387 -11.882 1.00 91.94 109 LEU A C 1
ATOM 928 O O . LEU A 1 109 ? 14.125 -3.016 -11.139 1.00 91.94 109 LEU A O 1
ATOM 932 N N . ALA A 1 110 ? 14.855 -3.579 -13.191 1.00 92.19 110 ALA A N 1
ATOM 933 C CA . ALA A 1 110 ? 13.559 -3.422 -13.844 1.00 92.19 110 ALA A CA 1
ATOM 934 C C . ALA A 1 110 ? 12.529 -4.437 -13.323 1.00 92.19 110 ALA A C 1
ATOM 936 O O . ALA A 1 110 ? 11.393 -4.060 -13.021 1.00 92.19 110 ALA A O 1
ATOM 937 N N . LEU A 1 111 ? 12.923 -5.705 -13.161 1.00 93.00 111 LEU A N 1
ATOM 938 C CA . LEU A 1 111 ? 12.063 -6.756 -12.614 1.00 93.00 111 LEU A CA 1
ATOM 939 C C . LEU A 1 111 ? 11.612 -6.427 -11.184 1.00 93.00 111 LEU A C 1
ATOM 941 O O . LEU A 1 111 ? 10.411 -6.415 -10.910 1.00 93.00 111 LEU A O 1
ATOM 945 N N . VAL A 1 112 ? 12.548 -6.109 -10.287 1.00 93.56 112 VAL A N 1
ATOM 946 C CA . VAL A 1 112 ? 12.252 -5.779 -8.883 1.00 93.56 112 VAL A CA 1
ATOM 947 C C . VAL A 1 112 ? 11.383 -4.524 -8.786 1.00 93.56 112 VAL A C 1
ATOM 949 O O . VAL A 1 112 ? 10.438 -4.484 -7.996 1.00 93.56 112 VAL A O 1
ATOM 952 N N . SER A 1 113 ? 11.624 -3.523 -9.637 1.00 94.19 113 SER A N 1
ATOM 953 C CA . SER A 1 113 ? 10.799 -2.309 -9.688 1.00 94.19 113 SER A CA 1
ATOM 954 C C . SER A 1 113 ? 9.347 -2.621 -10.056 1.00 94.19 113 SER A C 1
ATOM 956 O O . SER A 1 113 ? 8.427 -2.138 -9.392 1.00 94.19 113 SER A O 1
ATOM 958 N N . VAL A 1 114 ? 9.118 -3.488 -11.051 1.00 93.81 114 VAL A N 1
ATOM 959 C CA . VAL A 1 114 ? 7.764 -3.935 -11.425 1.00 93.81 114 VAL A CA 1
ATOM 960 C C . VAL A 1 114 ? 7.133 -4.793 -10.332 1.00 93.81 114 VAL A C 1
ATOM 962 O O . VAL A 1 114 ? 5.947 -4.629 -10.044 1.00 93.81 114 VAL A O 1
ATOM 965 N N . GLN A 1 115 ? 7.894 -5.665 -9.668 1.00 93.56 115 GLN A N 1
ATOM 966 C CA . GLN A 1 115 ? 7.400 -6.461 -8.539 1.00 93.56 115 GLN A CA 1
ATOM 967 C C . GLN A 1 115 ? 6.917 -5.581 -7.385 1.00 93.56 115 GLN A C 1
ATOM 969 O O . GLN A 1 115 ? 5.827 -5.798 -6.858 1.00 93.56 115 GLN A O 1
ATOM 974 N N . ILE A 1 116 ? 7.701 -4.573 -6.999 1.00 93.75 116 ILE A N 1
ATOM 975 C CA . ILE A 1 116 ? 7.322 -3.638 -5.935 1.00 93.75 116 ILE A CA 1
ATOM 976 C C . ILE A 1 116 ? 6.097 -2.826 -6.366 1.00 93.75 116 ILE A C 1
ATOM 978 O O . ILE A 1 116 ? 5.123 -2.760 -5.615 1.00 93.75 116 ILE A O 1
ATOM 982 N N . ALA A 1 117 ? 6.102 -2.275 -7.585 1.00 93.56 117 ALA A N 1
ATOM 983 C CA . ALA A 1 117 ? 4.997 -1.476 -8.109 1.00 93.56 117 ALA A CA 1
ATOM 984 C C . ALA A 1 117 ? 3.681 -2.264 -8.149 1.00 93.56 117 ALA A C 1
ATOM 986 O O . ALA A 1 117 ? 2.661 -1.807 -7.638 1.00 93.56 117 ALA A O 1
ATOM 987 N N . THR A 1 118 ? 3.697 -3.475 -8.705 1.00 92.00 118 THR A N 1
ATOM 988 C CA . THR A 1 118 ? 2.506 -4.328 -8.816 1.00 92.00 118 THR A CA 1
ATOM 989 C C . THR A 1 118 ? 2.024 -4.801 -7.445 1.00 92.00 118 THR A C 1
ATOM 991 O O . THR A 1 118 ? 0.833 -4.678 -7.148 1.00 92.00 118 THR A O 1
ATOM 994 N N . LYS A 1 119 ? 2.921 -5.253 -6.556 1.00 90.94 119 LYS A N 1
ATOM 995 C CA . LYS A 1 119 ? 2.552 -5.600 -5.173 1.00 90.94 119 LYS A CA 1
ATOM 996 C C . LYS A 1 119 ? 1.893 -4.419 -4.471 1.00 90.94 119 LYS A C 1
ATOM 998 O O . LYS A 1 119 ? 0.823 -4.598 -3.893 1.00 90.94 119 LYS A O 1
ATOM 1003 N N . PHE A 1 120 ? 2.469 -3.222 -4.558 1.00 92.25 120 PHE A N 1
ATOM 1004 C CA . PHE A 1 120 ? 1.906 -2.009 -3.968 1.00 92.25 120 PHE A CA 1
ATOM 1005 C C . PHE A 1 120 ? 0.537 -1.649 -4.568 1.00 92.25 120 PHE A C 1
ATOM 1007 O O . PHE A 1 120 ? -0.426 -1.445 -3.828 1.00 92.25 120 PHE A O 1
ATOM 1014 N N . LEU A 1 121 ? 0.414 -1.617 -5.898 1.00 90.88 121 LEU A N 1
ATOM 1015 C CA . LEU A 1 121 ? -0.816 -1.203 -6.574 1.00 90.88 121 LEU A CA 1
ATOM 1016 C C . LEU A 1 121 ? -1.993 -2.130 -6.282 1.00 90.88 121 LEU A C 1
ATOM 1018 O O . LEU A 1 121 ? -3.079 -1.653 -5.960 1.00 90.88 121 LEU A O 1
ATOM 1022 N N . PHE A 1 122 ? -1.791 -3.444 -6.34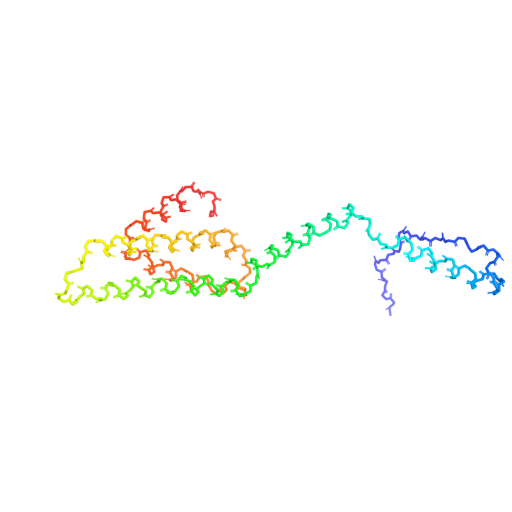0 1.00 89.06 122 PHE A N 1
ATOM 1023 C CA . PHE A 1 122 ? -2.883 -4.385 -6.099 1.00 89.06 122 PHE A CA 1
ATOM 1024 C C . PHE A 1 122 ? -3.205 -4.603 -4.610 1.00 89.06 122 PHE A C 1
ATOM 1026 O O . PHE A 1 122 ? -4.331 -4.990 -4.274 1.00 89.06 122 PHE A O 1
ATOM 1033 N N . SER A 1 123 ? -2.238 -4.395 -3.708 1.00 87.06 123 SER A N 1
ATOM 1034 C CA . SER A 1 123 ? -2.476 -4.523 -2.262 1.00 87.06 123 SER A CA 1
ATOM 1035 C C . SER A 1 123 ? -3.104 -3.267 -1.665 1.00 87.06 123 SER A C 1
ATOM 1037 O O . SER A 1 123 ? -4.041 -3.378 -0.879 1.00 87.06 123 SER A O 1
ATOM 1039 N N . VAL A 1 124 ? -2.626 -2.086 -2.061 1.00 87.69 124 VAL A N 1
ATOM 1040 C CA . VAL A 1 124 ? -3.012 -0.803 -1.462 1.00 87.69 124 VAL A CA 1
ATOM 1041 C C . VAL A 1 124 ? -3.469 0.182 -2.533 1.00 87.69 124 VAL A C 1
ATOM 1043 O O . VAL A 1 124 ? -4.574 0.710 -2.437 1.00 87.69 124 VAL A O 1
ATOM 1046 N N . GLY A 1 125 ? -2.673 0.401 -3.582 1.00 87.44 125 GLY A N 1
ATOM 1047 C CA . GLY A 1 125 ? -2.871 1.490 -4.543 1.00 87.44 125 GLY A CA 1
ATOM 1048 C C . GLY A 1 125 ? -4.289 1.581 -5.112 1.00 87.44 125 GLY A C 1
ATOM 1049 O O . GLY A 1 125 ? -4.983 2.565 -4.870 1.00 87.44 1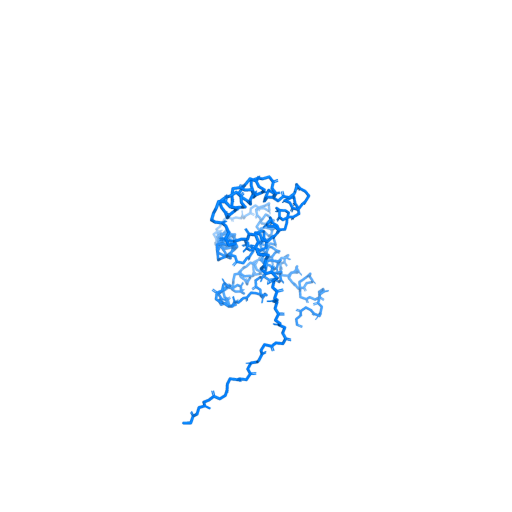25 GLY A O 1
ATOM 1050 N N . TRP A 1 126 ? -4.777 0.560 -5.811 1.00 87.69 126 TRP A N 1
ATOM 1051 C CA . TRP A 1 126 ? -6.105 0.585 -6.440 1.00 87.69 126 TRP A CA 1
ATOM 1052 C C . TRP A 1 126 ? -7.274 0.405 -5.475 1.00 87.69 126 TRP A C 1
ATOM 1054 O O . TRP A 1 126 ? -8.402 0.733 -5.832 1.00 87.69 126 TRP A O 1
ATOM 1064 N N . ARG A 1 127 ? -7.017 -0.031 -4.238 1.00 85.00 127 ARG A N 1
ATOM 1065 C CA . ARG A 1 127 ? -8.039 -0.123 -3.183 1.00 85.00 127 ARG A CA 1
ATOM 1066 C C . ARG A 1 127 ? -8.273 1.212 -2.470 1.00 85.00 127 ARG A C 1
ATOM 1068 O O . ARG A 1 127 ? -9.153 1.302 -1.618 1.00 85.00 127 ARG A O 1
ATOM 1075 N N . THR A 1 128 ? -7.505 2.252 -2.803 1.00 88.00 128 THR A N 1
ATOM 1076 C CA . THR A 1 128 ? -7.610 3.575 -2.173 1.00 88.00 128 THR A CA 1
ATOM 1077 C C . THR A 1 128 ? -8.328 4.611 -3.029 1.00 88.00 128 THR A C 1
ATOM 1079 O O . THR A 1 128 ? -8.443 4.511 -4.256 1.00 88.00 128 THR A O 1
ATOM 1082 N N . LYS A 1 129 ? -8.819 5.655 -2.350 1.00 87.75 129 LYS A N 1
ATOM 1083 C CA . LYS A 1 129 ? -9.502 6.788 -2.978 1.00 87.75 129 LYS A CA 1
ATOM 1084 C C . LYS A 1 129 ? -8.569 7.509 -3.956 1.00 87.75 129 LYS A C 1
ATOM 1086 O O . LYS A 1 129 ? -7.386 7.698 -3.678 1.00 87.75 129 LYS A O 1
ATOM 1091 N N . LYS A 1 130 ? -9.134 7.999 -5.066 1.00 88.00 130 LYS A N 1
ATOM 1092 C CA . LYS A 1 130 ? -8.416 8.769 -6.102 1.00 88.00 130 LYS A CA 1
ATOM 1093 C C . LYS A 1 130 ? -7.634 9.961 -5.528 1.00 88.00 130 LYS A C 1
ATOM 1095 O O . LYS A 1 130 ? -6.530 10.219 -5.984 1.00 88.00 130 LYS A O 1
ATOM 1100 N N . ALA A 1 131 ? -8.174 10.631 -4.507 1.00 87.06 131 ALA A N 1
ATOM 1101 C CA . ALA A 1 131 ? -7.523 11.763 -3.843 1.00 87.06 131 ALA A CA 1
ATOM 1102 C C . ALA A 1 131 ? -6.158 11.412 -3.221 1.00 87.06 131 ALA A C 1
ATOM 1104 O O . ALA A 1 131 ? -5.286 12.267 -3.159 1.00 87.06 131 ALA A O 1
ATOM 1105 N N . LEU A 1 132 ? -5.969 10.162 -2.786 1.00 86.94 132 LEU A N 1
ATOM 1106 C CA . LEU A 1 132 ? -4.729 9.708 -2.161 1.00 86.94 132 LEU A CA 1
ATOM 1107 C C . LEU A 1 132 ? -3.733 9.167 -3.193 1.00 86.94 132 LEU A C 1
ATOM 1109 O O . LEU A 1 132 ? -2.555 9.509 -3.168 1.00 86.94 132 LEU A O 1
ATOM 1113 N N . ARG A 1 133 ? -4.209 8.323 -4.119 1.00 87.25 133 ARG A N 1
ATOM 1114 C CA . ARG A 1 133 ? -3.345 7.655 -5.108 1.00 87.25 133 ARG A CA 1
ATOM 1115 C C . ARG A 1 133 ? -2.999 8.506 -6.328 1.00 87.25 133 ARG A C 1
ATOM 1117 O O . ARG A 1 133 ? -2.037 8.197 -7.032 1.00 87.25 133 ARG A O 1
ATOM 1124 N N . GLY A 1 134 ? -3.775 9.551 -6.595 1.00 90.12 134 GLY A N 1
ATOM 1125 C CA . GLY A 1 134 ? -3.697 10.331 -7.825 1.00 90.12 134 GLY A CA 1
ATOM 1126 C C . GLY A 1 134 ? -4.321 9.618 -9.035 1.00 90.12 134 GLY A C 1
ATOM 1127 O O . GLY A 1 134 ? -5.031 8.613 -8.891 1.00 90.12 134 GLY A O 1
ATOM 1128 N N . PRO A 1 135 ? -4.103 10.149 -10.246 1.00 91.00 135 PRO A N 1
ATOM 1129 C CA . PRO A 1 135 ? -4.548 9.526 -11.486 1.00 91.00 135 PRO A CA 1
ATOM 1130 C C . PRO A 1 135 ? -3.977 8.111 -11.654 1.00 91.00 135 PRO A C 1
ATOM 1132 O O . PRO A 1 135 ? -2.827 7.838 -11.323 1.00 91.00 135 PRO A O 1
ATOM 1135 N N . ALA A 1 136 ? -4.789 7.186 -12.175 1.00 88.38 136 ALA A N 1
ATOM 1136 C CA . ALA A 1 136 ? -4.322 5.829 -12.470 1.00 88.38 136 ALA A CA 1
ATOM 1137 C C . ALA A 1 136 ? -3.271 5.817 -13.592 1.00 88.38 136 ALA A C 1
ATOM 1139 O O . ALA A 1 136 ? -2.376 4.976 -13.559 1.00 88.38 136 ALA A O 1
ATOM 1140 N N . ILE A 1 137 ? -3.380 6.769 -14.528 1.00 90.19 137 ILE A N 1
ATOM 1141 C CA . ILE A 1 137 ? -2.492 6.896 -15.684 1.00 90.19 137 ILE A CA 1
ATOM 1142 C C . ILE A 1 137 ? -1.030 7.077 -15.261 1.00 90.19 137 ILE A C 1
ATOM 1144 O O . ILE A 1 137 ? -0.175 6.359 -15.767 1.00 90.19 137 ILE A O 1
ATOM 1148 N N . ASP A 1 138 ? -0.756 7.896 -14.238 1.00 90.56 138 ASP A N 1
ATOM 1149 C CA . ASP A 1 138 ? 0.598 8.103 -13.707 1.00 90.56 138 ASP A CA 1
ATOM 1150 C C . ASP A 1 138 ? 1.272 6.779 -13.325 1.00 90.56 138 ASP A C 1
ATOM 1152 O O . ASP A 1 138 ? 2.448 6.549 -13.590 1.00 90.56 138 ASP A O 1
ATOM 1156 N N . TRP A 1 139 ? 0.524 5.883 -12.676 1.00 91.19 139 TRP A N 1
ATOM 1157 C CA . TRP A 1 139 ? 1.052 4.600 -12.221 1.00 91.19 139 TRP A CA 1
ATOM 1158 C C . TRP A 1 139 ? 1.289 3.642 -13.381 1.00 91.19 139 TRP A C 1
ATOM 1160 O O . TRP A 1 139 ? 2.288 2.921 -13.390 1.00 91.19 139 TRP A O 1
ATOM 1170 N N . THR A 1 140 ? 0.385 3.635 -14.361 1.00 89.38 140 THR A N 1
ATOM 1171 C CA . THR A 1 140 ? 0.553 2.814 -15.560 1.00 89.38 140 THR A CA 1
ATOM 1172 C C . THR A 1 140 ? 1.720 3.302 -16.407 1.00 89.38 140 THR A C 1
ATOM 1174 O O . THR A 1 140 ? 2.499 2.473 -16.861 1.00 89.38 140 THR A O 1
ATOM 1177 N N . GLU A 1 141 ? 1.916 4.615 -16.551 1.00 90.75 141 GLU A N 1
ATOM 1178 C CA . GLU A 1 141 ? 3.056 5.177 -17.281 1.00 90.75 141 GLU A CA 1
ATOM 1179 C C . GLU A 1 141 ? 4.384 4.778 -16.638 1.00 90.75 141 GLU A C 1
ATOM 1181 O O . GLU A 1 141 ? 5.292 4.340 -17.344 1.00 90.75 141 GLU A O 1
ATOM 1186 N N . LEU A 1 142 ? 4.494 4.835 -15.306 1.00 88.75 142 LEU A N 1
ATOM 1187 C CA . LEU A 1 142 ? 5.695 4.374 -14.600 1.00 88.75 142 LEU A CA 1
ATOM 1188 C C . LEU A 1 142 ? 6.001 2.899 -14.893 1.00 88.75 142 LEU A C 1
ATOM 1190 O O . LEU A 1 142 ? 7.125 2.553 -15.253 1.00 88.75 142 LEU A O 1
ATOM 1194 N N . ILE A 1 143 ? 4.998 2.024 -14.803 1.00 89.31 143 ILE A N 1
ATOM 1195 C CA . ILE A 1 143 ? 5.188 0.590 -15.065 1.00 89.31 143 ILE A CA 1
ATOM 1196 C C . ILE A 1 143 ? 5.548 0.335 -16.530 1.00 89.31 143 ILE A C 1
ATOM 1198 O O . ILE A 1 143 ? 6.436 -0.476 -16.798 1.00 89.31 143 ILE A O 1
ATOM 1202 N N . VAL A 1 144 ? 4.906 1.042 -17.466 1.00 90.19 144 VAL A N 1
ATOM 1203 C CA . VAL A 1 144 ? 5.186 0.943 -18.906 1.00 90.19 144 VAL A CA 1
ATOM 1204 C C . VAL A 1 144 ? 6.659 1.230 -19.196 1.00 90.19 144 VAL A C 1
ATOM 1206 O O . VAL A 1 144 ? 7.279 0.494 -19.964 1.00 90.19 144 VAL A O 1
ATOM 1209 N N . HIS A 1 145 ? 7.253 2.231 -18.540 1.00 86.56 145 HIS A N 1
ATOM 1210 C CA . HIS A 1 145 ? 8.680 2.517 -18.691 1.00 86.56 145 HIS A CA 1
ATOM 1211 C C . HIS A 1 145 ? 9.562 1.349 -18.226 1.00 86.56 145 HIS A C 1
ATOM 1213 O O . HIS A 1 145 ? 10.500 0.998 -18.934 1.00 86.56 145 HIS A O 1
ATOM 1219 N N . CYS A 1 146 ? 9.253 0.687 -17.105 1.00 82.94 146 CYS A N 1
ATOM 1220 C CA . CYS A 1 146 ? 10.030 -0.474 -16.650 1.00 82.94 146 CYS A CA 1
ATOM 1221 C C . CYS A 1 146 ? 9.911 -1.684 -17.596 1.00 82.94 146 CYS A C 1
ATOM 1223 O O . CYS A 1 146 ? 10.904 -2.356 -17.877 1.00 82.94 146 CYS A O 1
ATOM 1225 N N . ILE A 1 147 ? 8.707 -1.980 -18.098 1.00 89.25 147 ILE A N 1
ATOM 1226 C CA . ILE A 1 147 ? 8.466 -3.164 -18.946 1.00 89.25 147 ILE A CA 1
ATOM 1227 C C . ILE A 1 147 ? 8.870 -2.956 -20.410 1.00 89.25 147 ILE A C 1
ATOM 1229 O O . ILE A 1 147 ? 9.046 -3.929 -21.145 1.00 89.25 147 ILE A O 1
ATOM 1233 N N . ARG A 1 148 ? 9.021 -1.706 -20.866 1.00 88.19 148 ARG A N 1
ATOM 1234 C CA . ARG A 1 148 ? 9.491 -1.405 -22.227 1.00 88.19 148 ARG A CA 1
ATOM 1235 C C . ARG A 1 148 ? 10.873 -2.009 -22.473 1.00 88.19 148 ARG A C 1
ATOM 1237 O O . ARG A 1 148 ? 11.102 -2.587 -23.536 1.00 88.19 148 ARG A O 1
ATOM 1244 N N . TRP A 1 149 ? 11.737 -1.924 -21.466 1.00 80.50 149 TRP A N 1
ATOM 1245 C CA . TRP A 1 149 ? 13.161 -2.228 -21.568 1.00 80.50 149 TRP A CA 1
ATOM 1246 C C . TRP A 1 149 ? 13.559 -3.618 -21.046 1.00 80.50 149 TRP A C 1
ATOM 1248 O O . TRP A 1 149 ? 14.627 -4.102 -21.395 1.00 80.50 149 TRP A O 1
ATOM 1258 N N . SER A 1 150 ? 12.703 -4.302 -20.275 1.00 87.69 150 SER A N 1
ATOM 1259 C CA . SER A 1 150 ? 13.021 -5.615 -19.684 1.00 87.69 150 SER A CA 1
ATOM 1260 C C . SER A 1 150 ? 12.054 -6.715 -20.123 1.00 87.69 150 SER A C 1
ATOM 1262 O O . SER A 1 150 ? 10.842 -6.653 -19.889 1.00 87.69 150 SER A O 1
ATOM 1264 N N . ARG A 1 151 ? 12.597 -7.783 -20.727 1.00 88.75 151 ARG A N 1
ATOM 1265 C CA . ARG A 1 151 ? 11.818 -8.980 -21.089 1.00 88.75 151 ARG A CA 1
ATOM 1266 C C . ARG A 1 151 ? 11.348 -9.733 -19.845 1.00 88.75 151 ARG A C 1
ATOM 1268 O O . ARG A 1 151 ? 10.187 -10.138 -19.802 1.00 88.75 151 ARG A O 1
ATOM 1275 N N . LYS A 1 152 ? 12.213 -9.873 -18.834 1.00 88.69 152 LYS A N 1
ATOM 1276 C CA . LYS A 1 152 ? 11.884 -10.522 -17.553 1.00 88.69 152 LYS A CA 1
ATOM 1277 C C . LYS A 1 152 ? 10.720 -9.820 -16.854 1.00 88.69 152 LYS A C 1
ATOM 1279 O O . LYS A 1 152 ? 9.794 -10.478 -16.391 1.00 88.69 152 LYS A O 1
ATOM 1284 N N . ALA A 1 153 ? 10.722 -8.486 -16.848 1.00 89.94 153 ALA A N 1
ATOM 1285 C CA . ALA A 1 153 ? 9.647 -7.701 -16.252 1.00 89.94 153 ALA A CA 1
ATOM 1286 C C . ALA A 1 153 ? 8.299 -7.899 -16.971 1.00 89.94 153 ALA A C 1
ATOM 1288 O O . ALA A 1 153 ? 7.270 -8.033 -16.309 1.00 89.94 153 ALA A O 1
ATOM 1289 N N . ARG A 1 154 ? 8.295 -7.974 -18.313 1.00 92.62 154 ARG A N 1
ATOM 1290 C CA . ARG A 1 154 ? 7.086 -8.296 -19.100 1.00 92.62 154 ARG A CA 1
ATOM 1291 C C . ARG A 1 154 ? 6.544 -9.683 -18.782 1.00 92.62 154 ARG A C 1
ATOM 1293 O O . ARG A 1 154 ? 5.346 -9.826 -18.565 1.00 92.62 154 ARG A O 1
ATOM 1300 N N . TYR A 1 155 ? 7.428 -10.678 -18.752 1.00 90.94 155 TYR A N 1
ATOM 1301 C CA . TYR A 1 155 ? 7.062 -12.058 -18.449 1.00 90.94 155 TYR A CA 1
ATOM 1302 C C . TYR A 1 155 ? 6.429 -12.169 -17.056 1.00 90.94 155 TYR A C 1
ATOM 1304 O O . TYR A 1 155 ? 5.320 -12.679 -16.926 1.00 90.94 155 TYR A O 1
ATOM 1312 N N . TYR A 1 156 ? 7.068 -11.571 -16.045 1.00 91.88 156 TYR A N 1
ATOM 1313 C CA . TYR A 1 156 ? 6.530 -11.506 -14.687 1.00 91.88 156 TYR A CA 1
ATOM 1314 C C . TYR A 1 156 ? 5.153 -10.829 -14.632 1.00 91.88 156 TYR A C 1
ATOM 1316 O O . TYR A 1 156 ? 4.236 -11.338 -13.993 1.00 91.88 156 TYR A O 1
ATOM 1324 N N . LEU A 1 157 ? 4.980 -9.689 -15.309 1.00 88.88 157 LEU A N 1
ATOM 1325 C CA . LEU A 1 157 ? 3.698 -8.987 -15.311 1.00 88.88 157 LEU A CA 1
ATOM 1326 C C . LEU A 1 157 ? 2.584 -9.843 -15.937 1.00 88.88 157 LEU A C 1
ATOM 1328 O O . LEU A 1 157 ? 1.480 -9.901 -15.402 1.00 88.88 157 LEU A O 1
ATOM 1332 N N . ALA A 1 158 ? 2.865 -10.516 -17.051 1.00 88.12 158 ALA A N 1
ATOM 1333 C CA . ALA A 1 158 ? 1.887 -11.367 -17.714 1.00 88.12 158 ALA A CA 1
ATOM 1334 C C . ALA A 1 158 ? 1.524 -12.582 -16.848 1.00 88.12 158 ALA A C 1
ATOM 1336 O O . ALA A 1 158 ? 0.363 -12.761 -16.487 1.00 88.12 158 ALA A O 1
ATOM 1337 N N . GLU A 1 159 ? 2.514 -13.392 -16.482 1.00 86.50 159 GLU A N 1
ATOM 1338 C CA . GLU A 1 159 ? 2.276 -14.676 -15.830 1.00 86.50 159 GLU A CA 1
ATOM 1339 C C . GLU A 1 159 ? 1.825 -14.498 -14.378 1.00 86.50 159 GLU A C 1
ATOM 1341 O O . GLU A 1 159 ? 0.740 -14.935 -14.007 1.00 86.50 159 GLU A O 1
ATOM 1346 N N . GLU A 1 160 ? 2.611 -13.792 -13.566 1.00 82.44 160 GLU A N 1
ATOM 1347 C CA . GLU A 1 160 ? 2.445 -13.772 -12.109 1.00 82.44 160 GLU A CA 1
ATOM 1348 C C . GLU A 1 160 ? 1.405 -12.764 -11.619 1.00 82.44 160 GLU A C 1
ATOM 1350 O O . GLU A 1 160 ? 0.889 -12.886 -10.504 1.00 82.44 160 GLU A O 1
ATOM 1355 N N . VAL A 1 161 ? 1.103 -11.749 -12.429 1.00 81.69 161 VAL A N 1
ATOM 1356 C CA . VAL A 1 161 ? 0.251 -10.634 -12.009 1.00 81.69 161 VAL A CA 1
ATOM 1357 C C . VAL A 1 161 ? -1.096 -10.639 -12.724 1.00 81.69 161 VAL A C 1
ATOM 1359 O O . VAL A 1 161 ? -2.117 -10.498 -12.050 1.00 81.69 161 VAL A O 1
ATOM 1362 N N . LEU A 1 162 ? -1.111 -10.791 -14.053 1.00 82.19 162 LEU A N 1
ATOM 1363 C CA . LEU A 1 162 ? -2.341 -10.743 -14.848 1.00 82.19 162 LEU A CA 1
ATOM 1364 C C . LEU A 1 162 ? -3.036 -12.109 -14.923 1.00 82.19 162 LEU A C 1
ATOM 1366 O O . LEU A 1 162 ? -4.213 -12.209 -14.587 1.00 82.19 162 LEU A O 1
ATOM 1370 N N . PHE A 1 163 ? -2.325 -13.164 -15.330 1.00 82.38 163 PHE A N 1
ATOM 1371 C CA . PHE A 1 163 ? -2.957 -14.453 -15.642 1.00 82.38 163 PHE A CA 1
ATOM 1372 C C . PHE A 1 163 ? -3.062 -15.413 -14.451 1.00 82.38 163 PHE A C 1
ATOM 1374 O O . PHE A 1 163 ? -3.985 -16.224 -14.407 1.00 82.38 163 PHE A O 1
ATOM 1381 N N . LYS A 1 164 ? -2.190 -15.295 -13.444 1.00 82.44 164 LYS A N 1
ATOM 1382 C CA . LYS A 1 164 ? -2.225 -16.141 -12.235 1.00 82.44 164 LYS A CA 1
ATOM 1383 C C . LYS A 1 164 ? -3.476 -15.964 -11.373 1.00 82.44 164 LYS A C 1
ATOM 1385 O O . LYS A 1 164 ? -3.846 -16.881 -10.643 1.00 82.44 164 LYS A O 1
ATOM 1390 N N . TYR A 1 165 ? -4.132 -14.805 -11.442 1.00 77.44 165 TYR A N 1
ATOM 1391 C CA . TYR A 1 165 ? -5.307 -14.496 -10.621 1.00 77.44 165 TYR A CA 1
ATOM 1392 C C . TYR A 1 165 ? -6.477 -13.976 -11.476 1.00 77.44 165 TYR A C 1
ATOM 1394 O O . TYR A 1 165 ? -6.777 -12.781 -11.428 1.00 77.44 165 TYR A O 1
ATOM 1402 N N . PRO A 1 166 ? -7.178 -14.857 -12.219 1.00 68.31 166 PRO A N 1
ATOM 1403 C CA . PRO A 1 166 ? -8.242 -14.462 -13.150 1.00 68.31 166 PRO A CA 1
ATOM 1404 C C . PRO A 1 166 ? -9.407 -13.717 -12.487 1.00 68.31 166 PRO A C 1
ATOM 1406 O O . PRO A 1 166 ? -10.067 -12.910 -13.123 1.00 68.31 166 PRO A O 1
ATOM 1409 N N . THR A 1 167 ? -9.650 -13.962 -11.197 1.00 74.56 167 THR A N 1
ATOM 1410 C CA . THR A 1 167 ? -10.750 -13.366 -10.418 1.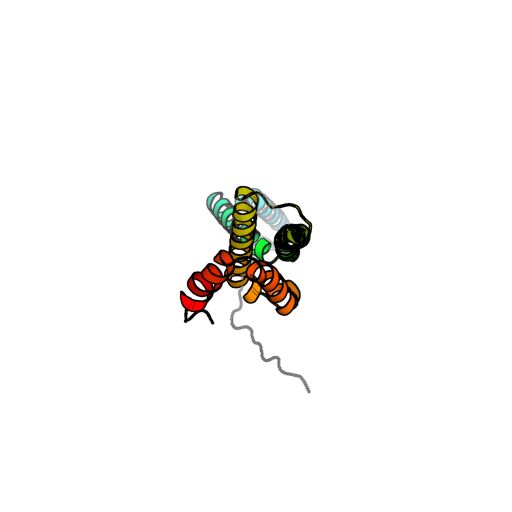00 74.56 167 THR A CA 1
ATOM 1411 C C . THR A 1 167 ? -10.390 -12.033 -9.755 1.00 74.56 167 THR A C 1
ATOM 1413 O O . THR A 1 167 ? -11.173 -11.501 -8.969 1.00 74.56 167 THR A O 1
ATOM 1416 N N . ARG A 1 168 ? -9.183 -11.505 -9.998 1.00 68.31 168 ARG A N 1
ATOM 1417 C CA . ARG A 1 168 ? -8.688 -10.272 -9.363 1.00 68.31 168 ARG A CA 1
ATOM 1418 C C . ARG A 1 168 ? -9.161 -8.993 -10.060 1.00 68.31 168 ARG A C 1
ATOM 1420 O O . ARG A 1 168 ? -9.067 -7.929 -9.443 1.00 68.31 168 ARG A O 1
ATOM 1427 N N . PHE A 1 169 ? -9.594 -9.108 -11.313 1.00 58.84 169 PHE A N 1
ATOM 1428 C CA . PHE A 1 169 ? -10.027 -8.011 -12.177 1.00 58.84 169 PHE A CA 1
ATOM 1429 C C . PHE A 1 169 ? -11.546 -7.966 -12.285 1.00 58.84 169 PHE A C 1
ATOM 1431 O O . PHE A 1 169 ? -12.153 -9.055 -12.382 1.00 58.84 169 PHE A O 1
#

Organism: NCBI:txid392032